Protein AF-A0A0D1YVB2-F1 (afdb_monomer_lite)

pLDDT: mean 86.14, std 13.11, range [39.59, 96.88]

InterPro domains:
  IPR012420 Cbp4 [PF07960] (12-105)
  IPR012420 Cbp4 [PTHR28202] (9-99)

Secondary structure (DSSP, 8-state):
--------------SPPTTHHHHTS-HHHHHHHHHTHHHHHHHHHHHHHHHHHHTTSSS-HHHHHHHHHHHHHHHHHHHHHHHHHHHHHHHHHHHHHHHHHHHHHHHHHHH-

Foldseek 3Di:
DDPDDDDPPPPPPPDDDPCPVLVPDDPVVNVVCVVCVVVVVVVVVVVVVVQVVLVVDPDDSVVSVVVVVVVVVVVVVVVVVVVVVVVVVVVVVVVVVVVVVVVVVVVVVVVD

Sequence (112 aa):
MTLMYLTHLAAYSVTPAEGEVFKKFNPELQARNLALKDERMKNYEAFLQELKELSKSDKNMWVAQAEKQKKMKEQLLENEAQEKALQLKMREEMKAEARGMRDQIRAEARGA

Structure (mmCIF, N/CA/C/O backbone):
data_AF-A0A0D1YVB2-F1
#
_entry.id   AF-A0A0D1YVB2-F1
#
loop_
_atom_site.group_PDB
_atom_site.id
_atom_site.type_symbol
_atom_site.label_atom_id
_atom_site.label_alt_id
_atom_site.label_comp_id
_atom_site.label_asym_id
_atom_site.label_entity_id
_atom_site.label_seq_id
_atom_site.pdbx_PDB_ins_code
_atom_site.Cartn_x
_atom_site.Cartn_y
_atom_site.Cartn_z
_atom_site.occupancy
_atom_site.B_iso_or_equiv
_atom_site.auth_seq_id
_atom_site.auth_comp_id
_atom_site.auth_asym_id
_atom_site.auth_atom_id
_atom_site.pdbx_PDB_model_num
ATOM 1 N N . MET A 1 1 ? 33.580 9.287 -60.977 1.00 39.59 1 MET A N 1
ATOM 2 C CA . MET A 1 1 ? 32.731 10.251 -60.245 1.00 39.59 1 MET A CA 1
ATOM 3 C C . MET A 1 1 ? 32.169 9.522 -59.038 1.00 39.59 1 MET A C 1
ATOM 5 O O . MET A 1 1 ? 31.436 8.558 -59.205 1.00 39.59 1 MET A O 1
ATOM 9 N N . THR A 1 2 ? 32.679 9.862 -57.860 1.00 46.00 2 THR A N 1
ATOM 10 C CA . THR A 1 2 ? 32.662 9.054 -56.634 1.00 46.00 2 THR A CA 1
ATOM 11 C C . THR A 1 2 ? 31.334 9.215 -55.895 1.00 46.00 2 THR A C 1
ATOM 13 O O . THR A 1 2 ? 31.089 10.259 -55.305 1.00 46.00 2 THR A O 1
ATOM 16 N N . LEU A 1 3 ? 30.482 8.191 -55.920 1.00 52.19 3 LEU A N 1
ATOM 17 C CA . LEU A 1 3 ? 29.310 8.087 -55.045 1.00 52.19 3 LEU A CA 1
ATOM 18 C C . LEU A 1 3 ? 29.445 6.819 -54.195 1.00 52.19 3 LEU A C 1
ATOM 20 O O . LEU A 1 3 ? 28.798 5.806 -54.423 1.00 52.19 3 LEU A O 1
ATOM 24 N N . 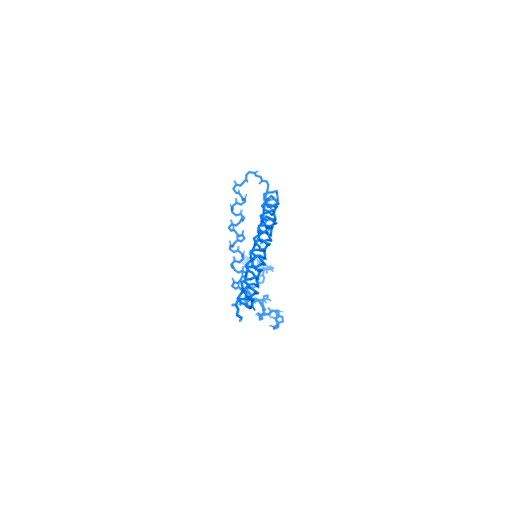MET A 1 4 ? 30.339 6.879 -53.217 1.00 58.00 4 MET A N 1
ATOM 25 C CA . MET A 1 4 ? 30.289 6.059 -52.007 1.00 58.00 4 MET A CA 1
ATOM 26 C C . MET A 1 4 ? 30.387 7.038 -50.841 1.00 58.00 4 MET A C 1
ATOM 28 O O . MET A 1 4 ? 30.957 8.108 -51.012 1.00 58.00 4 MET A O 1
ATOM 32 N N . TYR A 1 5 ? 29.864 6.661 -49.678 1.00 55.81 5 TYR A N 1
ATOM 33 C CA . TYR A 1 5 ? 29.858 7.423 -48.418 1.00 55.81 5 TYR A CA 1
ATOM 34 C C . TYR A 1 5 ? 28.634 8.300 -48.155 1.00 55.81 5 TYR A C 1
ATOM 36 O O . TYR A 1 5 ? 28.763 9.492 -47.902 1.00 55.81 5 TYR A O 1
ATOM 44 N N . LEU A 1 6 ? 27.448 7.688 -48.069 1.00 55.00 6 LEU A N 1
ATOM 45 C CA . LEU A 1 6 ? 26.384 8.278 -47.251 1.00 55.00 6 LEU A CA 1
ATOM 46 C C . LEU A 1 6 ? 25.430 7.237 -46.642 1.00 55.00 6 LEU A C 1
ATOM 48 O O . LEU A 1 6 ? 24.251 7.232 -46.958 1.00 55.00 6 LEU A O 1
ATOM 52 N N . THR A 1 7 ? 25.911 6.352 -45.759 1.00 59.16 7 THR A N 1
ATOM 53 C CA . THR A 1 7 ? 25.015 5.448 -44.992 1.00 59.16 7 THR A CA 1
ATOM 54 C C . THR A 1 7 ? 25.548 5.016 -43.618 1.00 59.16 7 THR A C 1
ATOM 56 O O . THR A 1 7 ? 25.369 3.869 -43.246 1.00 59.16 7 THR A O 1
ATOM 59 N N . HIS A 1 8 ? 26.195 5.872 -42.819 1.00 54.78 8 HIS A N 1
ATOM 60 C CA . HIS A 1 8 ? 26.569 5.472 -41.442 1.00 54.78 8 HIS A CA 1
ATOM 61 C C . HIS A 1 8 ? 26.438 6.603 -40.410 1.00 54.78 8 HIS A C 1
ATOM 63 O O . HIS A 1 8 ? 27.283 6.756 -39.535 1.00 54.78 8 HIS A O 1
ATOM 69 N N . LEU A 1 9 ? 25.348 7.375 -40.452 1.00 58.78 9 LEU A N 1
ATOM 70 C CA . LEU A 1 9 ? 24.867 8.049 -39.239 1.00 58.78 9 LEU A CA 1
ATOM 71 C C . LEU A 1 9 ? 24.003 7.054 -38.461 1.00 58.78 9 LEU A C 1
ATOM 73 O O . LEU A 1 9 ? 22.782 7.169 -38.400 1.00 58.78 9 LEU A O 1
ATOM 77 N N . ALA A 1 10 ? 24.650 6.027 -37.907 1.00 54.12 10 ALA A N 1
ATOM 78 C CA . ALA A 1 10 ? 24.040 5.229 -36.860 1.00 54.12 10 ALA A CA 1
ATOM 79 C C . ALA A 1 10 ? 23.882 6.156 -35.651 1.00 54.12 10 ALA A C 1
ATOM 81 O O . ALA A 1 10 ? 24.869 6.533 -35.019 1.00 54.12 10 ALA A O 1
ATOM 82 N N . ALA A 1 11 ? 22.651 6.577 -35.364 1.00 59.97 11 ALA A N 1
ATOM 83 C CA . ALA A 1 11 ? 22.329 7.195 -34.090 1.00 59.97 11 ALA A CA 1
ATOM 84 C C . ALA A 1 11 ? 22.794 6.232 -32.988 1.00 59.97 11 ALA A C 1
ATOM 86 O O . ALA A 1 11 ? 22.252 5.137 -32.857 1.00 59.97 11 ALA A O 1
ATOM 87 N N . TYR A 1 12 ? 23.842 6.604 -32.251 1.00 62.69 12 TYR A N 1
ATOM 88 C CA . TYR A 1 12 ? 24.328 5.843 -31.106 1.00 62.69 12 TYR A CA 1
ATOM 89 C C . TYR A 1 12 ? 23.188 5.793 -30.084 1.00 62.69 12 TYR A C 1
ATOM 91 O O . TYR A 1 12 ? 22.893 6.786 -29.419 1.00 62.69 12 TYR A O 1
ATOM 99 N N . SER A 1 13 ? 22.459 4.678 -30.042 1.00 63.78 13 SER A N 1
ATOM 100 C CA . SER A 1 13 ? 21.306 4.517 -29.167 1.00 63.78 13 SER A CA 1
ATOM 101 C C . SER A 1 13 ? 21.797 4.540 -27.723 1.00 63.78 13 SER A C 1
ATOM 103 O O . SER A 1 13 ? 22.461 3.613 -27.271 1.00 63.78 13 SER A O 1
ATOM 105 N N . VAL A 1 14 ? 21.468 5.608 -26.994 1.00 73.88 14 VAL A N 1
ATOM 106 C CA . VAL A 1 14 ? 21.781 5.759 -25.559 1.00 73.88 14 VAL A CA 1
ATOM 107 C C . VAL A 1 14 ? 21.011 4.732 -24.713 1.00 73.88 14 VAL A C 1
ATOM 109 O O . VAL A 1 14 ? 21.308 4.519 -23.539 1.00 73.88 14 VAL A O 1
ATOM 112 N N . THR A 1 15 ? 20.023 4.064 -25.310 1.00 78.19 15 THR A N 1
ATOM 113 C CA . THR A 1 15 ? 19.265 2.992 -24.679 1.00 78.19 15 THR A CA 1
ATOM 114 C C . THR A 1 15 ? 20.081 1.693 -24.698 1.00 78.19 15 THR A C 1
ATOM 116 O O . THR A 1 15 ? 20.397 1.200 -25.781 1.00 78.19 15 THR A O 1
ATOM 119 N N . PRO A 1 16 ? 20.421 1.126 -23.527 1.00 79.69 16 PRO A N 1
ATOM 120 C CA . PRO A 1 16 ? 21.124 -0.150 -23.446 1.00 79.69 16 PRO A CA 1
ATOM 121 C C . PRO A 1 16 ? 20.285 -1.286 -24.044 1.00 79.69 16 PRO A C 1
ATOM 123 O O . PRO A 1 16 ? 19.053 -1.226 -24.041 1.00 79.69 16 PRO A O 1
ATOM 126 N N . ALA A 1 17 ? 20.952 -2.341 -24.516 1.00 82.69 17 ALA A N 1
ATOM 127 C CA . ALA A 1 17 ? 20.268 -3.519 -25.049 1.00 82.69 17 ALA A CA 1
ATOM 128 C C . ALA A 1 17 ? 19.478 -4.260 -23.952 1.00 82.69 17 ALA A C 1
ATOM 130 O O . ALA A 1 17 ? 19.778 -4.143 -22.756 1.00 82.69 17 ALA A O 1
ATOM 131 N N . GLU A 1 18 ? 18.477 -5.059 -24.344 1.00 80.25 18 GLU A N 1
ATOM 132 C CA . GLU A 1 18 ? 17.665 -5.826 -23.393 1.00 80.25 18 GLU A CA 1
ATOM 133 C C . GLU A 1 18 ? 18.543 -6.675 -22.457 1.00 80.25 18 GLU A C 1
ATOM 135 O O . GLU A 1 18 ? 19.412 -7.441 -22.878 1.00 80.25 18 GLU A O 1
ATOM 140 N N . GLY A 1 19 ? 18.344 -6.504 -21.148 1.00 81.81 19 GLY A N 1
ATOM 141 C CA . GLY A 1 19 ? 19.095 -7.218 -20.114 1.00 81.81 19 GLY A CA 1
ATOM 142 C C . GLY A 1 19 ? 20.534 -6.738 -19.878 1.00 81.81 19 GLY A C 1
ATOM 143 O O . GLY A 1 19 ? 21.168 -7.211 -18.936 1.00 81.81 19 GLY A O 1
ATOM 144 N N . GLU A 1 20 ? 21.063 -5.783 -20.648 1.00 88.44 20 GLU A N 1
ATOM 145 C CA . GLU A 1 20 ? 22.428 -5.271 -20.455 1.00 88.44 20 GLU A CA 1
ATOM 146 C C . GLU A 1 20 ? 22.591 -4.575 -19.092 1.00 88.44 20 GLU A C 1
ATOM 148 O O . GLU A 1 20 ? 23.587 -4.774 -18.400 1.00 88.44 20 GLU A O 1
ATOM 153 N N . VAL A 1 21 ? 21.577 -3.820 -18.659 1.00 88.06 21 VAL A N 1
ATOM 154 C CA . VAL A 1 21 ? 21.556 -3.171 -17.336 1.00 88.06 21 VAL A CA 1
ATOM 155 C C . VAL A 1 21 ? 21.534 -4.208 -16.213 1.00 88.06 21 VAL A C 1
ATOM 157 O O . VAL A 1 21 ? 22.257 -4.069 -15.230 1.00 88.06 21 VAL A O 1
ATOM 160 N N . PHE A 1 22 ? 20.759 -5.282 -16.378 1.00 90.56 22 PHE A N 1
ATOM 161 C CA . PHE A 1 22 ? 20.642 -6.340 -15.374 1.00 90.56 22 PHE A CA 1
ATOM 162 C C . PHE A 1 22 ? 21.978 -7.057 -15.140 1.00 90.56 22 PHE A C 1
ATOM 164 O O . PHE A 1 22 ? 22.338 -7.325 -13.996 1.00 90.56 22 PHE A O 1
ATOM 171 N N . LYS A 1 23 ? 22.759 -7.286 -16.205 1.00 90.75 23 LYS A N 1
ATOM 172 C CA . LYS A 1 23 ? 24.102 -7.890 -16.121 1.00 90.75 23 LYS A CA 1
ATOM 173 C C . LYS A 1 23 ? 25.098 -7.046 -15.318 1.00 90.75 23 LYS A C 1
ATOM 175 O O . LYS A 1 23 ? 26.056 -7.597 -14.788 1.00 90.75 23 LYS A O 1
ATOM 180 N N . LYS A 1 24 ? 24.883 -5.729 -15.228 1.00 92.69 24 LYS A N 1
ATOM 181 C CA . LYS A 1 24 ? 25.743 -4.799 -14.474 1.00 92.69 24 LYS A CA 1
ATOM 182 C C . LYS A 1 24 ? 25.411 -4.759 -12.976 1.00 92.69 24 LYS A C 1
ATOM 184 O O . LYS A 1 24 ? 26.174 -4.178 -12.209 1.00 92.69 24 LYS A O 1
ATOM 189 N N . PHE A 1 25 ? 24.296 -5.349 -12.540 1.00 93.38 25 PHE A N 1
ATOM 190 C CA . PHE A 1 25 ? 23.929 -5.409 -11.122 1.00 93.38 25 PHE A CA 1
ATOM 191 C C . PHE A 1 25 ? 24.788 -6.419 -10.354 1.00 93.38 25 PHE A C 1
ATOM 193 O O . PHE A 1 25 ? 25.217 -7.427 -10.913 1.00 93.38 25 PHE A O 1
ATOM 200 N N . ASN A 1 26 ?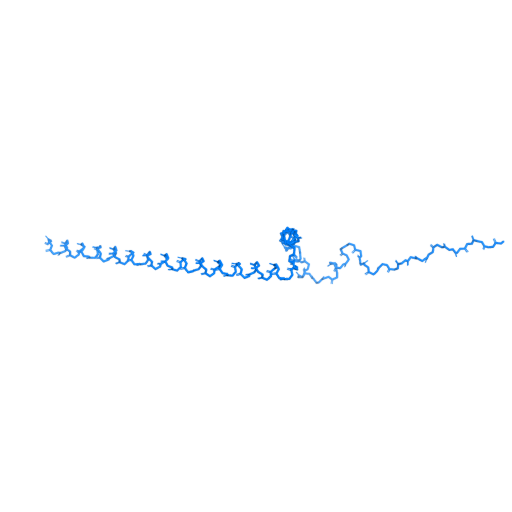 25.003 -6.178 -9.057 1.00 95.56 26 ASN A N 1
ATOM 201 C CA . ASN A 1 26 ? 25.646 -7.159 -8.180 1.00 95.56 26 ASN A CA 1
ATOM 202 C C . ASN A 1 26 ? 24.738 -8.404 -7.983 1.00 95.56 26 ASN A C 1
ATOM 204 O O . ASN A 1 26 ? 23.527 -8.326 -8.222 1.00 95.56 26 ASN A O 1
ATOM 208 N N . PRO A 1 27 ? 25.281 -9.556 -7.542 1.00 95.81 27 PRO A N 1
ATOM 209 C CA . PRO A 1 27 ? 24.510 -10.801 -7.436 1.00 95.81 27 PRO A CA 1
ATOM 210 C C . PRO A 1 27 ? 23.272 -10.701 -6.532 1.00 95.81 27 PRO A C 1
ATOM 212 O O . PRO A 1 27 ? 22.222 -11.257 -6.850 1.00 95.81 27 PRO A O 1
ATOM 215 N N . GLU A 1 28 ? 23.368 -9.950 -5.434 1.00 96.44 28 GLU A N 1
ATOM 216 C CA . GLU A 1 28 ? 22.253 -9.727 -4.508 1.00 96.44 28 GLU A CA 1
ATOM 217 C C . GLU A 1 28 ? 21.087 -8.997 -5.191 1.00 96.44 28 GLU A C 1
ATOM 219 O O . GLU A 1 28 ? 19.938 -9.443 -5.136 1.00 96.44 28 GLU A O 1
ATOM 224 N N . LEU A 1 29 ? 21.372 -7.895 -5.892 1.00 95.06 29 LEU A N 1
ATOM 225 C CA . LEU A 1 29 ? 20.356 -7.144 -6.618 1.00 95.06 29 LEU A CA 1
ATOM 226 C C . LEU A 1 29 ? 19.783 -7.958 -7.771 1.00 95.06 29 LEU A C 1
ATOM 228 O O . LEU A 1 29 ? 18.588 -7.839 -8.031 1.00 95.06 29 LEU A O 1
ATOM 232 N N . GLN A 1 30 ? 20.581 -8.786 -8.447 1.00 94.88 30 GLN A N 1
ATOM 233 C CA . GLN A 1 30 ? 20.065 -9.692 -9.474 1.00 94.88 30 GLN A CA 1
ATOM 234 C C . GLN A 1 30 ? 19.035 -10.660 -8.878 1.00 94.88 30 GLN A C 1
ATOM 236 O O . GLN A 1 30 ? 17.909 -10.726 -9.374 1.00 94.88 30 GLN A O 1
ATOM 241 N N . ALA A 1 31 ? 19.375 -11.332 -7.774 1.00 95.69 31 ALA A N 1
ATOM 242 C CA . ALA A 1 31 ? 18.477 -12.258 -7.085 1.00 95.69 31 ALA A CA 1
ATOM 243 C C . ALA A 1 31 ? 17.189 -11.566 -6.613 1.00 95.69 31 ALA A C 1
ATOM 245 O O . ALA A 1 31 ? 16.086 -12.038 -6.889 1.00 95.69 31 ALA A O 1
ATOM 246 N N . ARG A 1 32 ? 17.309 -10.394 -5.981 1.00 95.00 32 ARG A N 1
ATOM 247 C CA . ARG A 1 32 ? 16.155 -9.603 -5.535 1.00 95.00 32 ARG A CA 1
ATOM 248 C C . ARG A 1 32 ? 15.283 -9.135 -6.703 1.00 95.00 32 ARG A C 1
ATOM 250 O O . ARG A 1 32 ? 14.060 -9.167 -6.607 1.00 95.00 32 ARG A O 1
ATOM 257 N N . ASN A 1 33 ? 15.880 -8.704 -7.814 1.00 92.81 33 ASN A N 1
ATOM 258 C CA . ASN A 1 33 ? 15.130 -8.287 -9.000 1.00 92.81 33 ASN A CA 1
ATOM 259 C C . ASN A 1 33 ? 14.326 -9.446 -9.603 1.00 92.81 33 ASN A C 1
ATOM 261 O O . ASN A 1 33 ? 13.206 -9.218 -10.061 1.00 92.81 33 ASN A O 1
ATOM 265 N N . LEU A 1 34 ? 14.890 -10.656 -9.608 1.00 94.31 34 LEU A N 1
ATOM 266 C CA . LEU A 1 34 ? 14.202 -11.858 -10.076 1.00 94.31 34 LEU A CA 1
ATOM 267 C C . LEU A 1 34 ? 13.061 -12.243 -9.131 1.00 94.31 34 LEU A C 1
ATOM 269 O O . LEU A 1 34 ? 11.946 -12.449 -9.599 1.00 94.31 34 LEU A O 1
ATOM 273 N N . ALA A 1 35 ? 13.307 -12.248 -7.818 1.00 96.00 35 ALA A N 1
ATOM 274 C CA . ALA A 1 35 ? 12.294 -12.566 -6.812 1.00 96.00 35 ALA A CA 1
ATOM 275 C C . ALA A 1 35 ? 11.093 -11.604 -6.857 1.00 96.00 35 ALA A C 1
ATOM 277 O O . ALA A 1 35 ? 9.947 -12.030 -6.773 1.00 96.00 35 ALA A O 1
ATOM 278 N N . LEU A 1 36 ? 11.347 -10.306 -7.048 1.00 95.88 36 LEU A N 1
ATOM 279 C CA . LEU A 1 36 ? 10.308 -9.272 -7.094 1.00 95.88 36 LEU A CA 1
ATOM 280 C C . LEU A 1 36 ? 9.739 -9.040 -8.500 1.00 95.88 36 LEU A C 1
ATOM 282 O O . LEU A 1 36 ? 8.988 -8.087 -8.706 1.00 95.88 36 LEU A O 1
ATOM 286 N N . LYS A 1 37 ? 10.130 -9.828 -9.509 1.00 93.38 37 LYS A N 1
ATOM 287 C CA . LYS A 1 37 ? 9.704 -9.596 -10.897 1.00 93.38 37 LYS A CA 1
ATOM 288 C C . LYS A 1 37 ? 8.183 -9.664 -11.026 1.00 93.38 37 LYS A C 1
ATOM 290 O O . LYS A 1 37 ? 7.582 -8.714 -11.519 1.00 93.38 37 LYS A O 1
ATOM 295 N N . ASP A 1 38 ? 7.578 -10.743 -10.543 1.00 94.88 38 ASP A N 1
ATOM 296 C CA . ASP A 1 38 ? 6.137 -10.974 -10.682 1.00 94.88 38 ASP A CA 1
ATOM 297 C C . ASP A 1 38 ? 5.322 -9.961 -9.877 1.00 94.88 38 ASP A C 1
ATOM 299 O O . ASP A 1 38 ? 4.312 -9.447 -10.355 1.00 94.88 38 ASP A O 1
ATOM 303 N N . GLU A 1 39 ? 5.787 -9.619 -8.675 1.00 95.75 39 GLU A N 1
ATOM 304 C CA . GLU A 1 39 ? 5.174 -8.575 -7.856 1.00 95.75 39 GLU A CA 1
ATOM 305 C C . GLU A 1 39 ? 5.227 -7.214 -8.563 1.00 95.75 39 GLU A C 1
ATOM 307 O O . GLU A 1 39 ? 4.214 -6.526 -8.657 1.00 95.75 39 GLU A O 1
ATOM 312 N N . ARG A 1 40 ? 6.379 -6.840 -9.138 1.00 94.19 40 ARG A N 1
ATOM 313 C CA . ARG A 1 40 ? 6.506 -5.589 -9.897 1.00 94.19 40 ARG A CA 1
ATOM 314 C C . ARG A 1 40 ? 5.589 -5.549 -11.109 1.00 94.19 40 ARG A C 1
ATOM 316 O O . ARG A 1 40 ? 5.010 -4.498 -11.361 1.00 94.19 40 ARG A O 1
ATOM 323 N N . MET A 1 41 ? 5.436 -6.660 -11.830 1.00 94.38 41 MET A N 1
ATOM 324 C CA . MET A 1 41 ? 4.510 -6.728 -12.964 1.00 94.38 41 MET A CA 1
ATOM 325 C C . MET A 1 41 ? 3.063 -6.515 -12.511 1.00 94.38 41 MET A C 1
ATOM 327 O O . MET A 1 41 ? 2.371 -5.673 -13.076 1.00 94.38 41 MET A O 1
ATOM 331 N N . LYS A 1 42 ? 2.636 -7.186 -11.435 1.00 95.88 42 LYS A N 1
ATOM 332 C CA . LYS A 1 42 ? 1.294 -7.002 -10.858 1.00 95.88 42 LYS A CA 1
ATOM 333 C C . LYS A 1 42 ? 1.063 -5.568 -10.381 1.00 95.88 42 LYS A C 1
ATOM 335 O O . LYS A 1 42 ? 0.040 -4.969 -10.699 1.00 95.88 42 LYS A O 1
ATOM 340 N N . ASN A 1 43 ? 2.027 -4.998 -9.659 1.00 94.31 43 ASN A N 1
ATOM 341 C CA . ASN A 1 43 ? 1.949 -3.623 -9.166 1.00 94.31 43 ASN A CA 1
ATOM 342 C C . ASN A 1 43 ? 1.891 -2.620 -10.325 1.00 94.31 43 ASN A C 1
ATOM 344 O O . ASN A 1 43 ? 1.155 -1.639 -10.257 1.00 94.31 43 ASN A O 1
ATOM 348 N N . TYR A 1 44 ? 2.630 -2.878 -11.406 1.00 95.25 44 TYR A N 1
ATOM 349 C CA . TYR A 1 44 ? 2.600 -2.053 -12.608 1.00 95.25 44 TYR A CA 1
ATOM 350 C C . TYR A 1 44 ? 1.241 -2.114 -13.318 1.00 95.25 44 TYR A C 1
ATOM 352 O O . TYR A 1 44 ? 0.690 -1.076 -13.678 1.00 95.25 44 TYR A O 1
ATOM 360 N N . GLU A 1 45 ? 0.662 -3.304 -13.473 1.00 96.88 45 GLU A N 1
ATOM 361 C CA . GLU A 1 45 ? -0.677 -3.468 -14.049 1.00 96.88 45 GLU A CA 1
ATOM 362 C C . GLU A 1 45 ? -1.751 -2.770 -13.207 1.00 96.88 45 GLU A C 1
ATOM 364 O O . GLU A 1 45 ? -2.573 -2.031 -13.754 1.00 96.88 45 GLU A O 1
ATOM 369 N N . ALA A 1 46 ? -1.713 -2.944 -11.883 1.00 94.69 46 ALA A N 1
ATOM 370 C CA . ALA A 1 46 ? -2.622 -2.273 -10.958 1.00 94.69 46 ALA A CA 1
ATOM 371 C C . ALA A 1 46 ? -2.490 -0.744 -11.047 1.00 94.69 46 ALA A C 1
ATOM 373 O O . ALA A 1 46 ? -3.493 -0.031 -11.115 1.00 94.69 46 ALA A O 1
ATOM 374 N N . PHE A 1 47 ? -1.258 -0.238 -11.128 1.00 92.31 47 PHE A N 1
ATOM 375 C CA . PHE A 1 47 ? -0.992 1.184 -11.315 1.00 92.31 47 PHE A CA 1
ATOM 376 C C . PHE A 1 47 ? -1.566 1.710 -12.636 1.00 92.31 47 PHE A C 1
ATOM 378 O O . PHE A 1 47 ? -2.219 2.751 -12.652 1.00 92.31 47 PHE A O 1
ATOM 385 N N . LEU A 1 48 ? -1.395 0.987 -13.748 1.00 94.00 48 LEU A N 1
ATOM 386 C CA . LEU A 1 48 ? -1.991 1.380 -15.028 1.00 94.00 48 LEU A CA 1
ATOM 387 C C . LEU A 1 48 ? -3.522 1.385 -14.981 1.00 94.00 48 LEU A C 1
ATOM 389 O O . LEU A 1 48 ? -4.146 2.250 -15.595 1.00 94.00 48 LEU A O 1
ATOM 393 N N . GLN A 1 49 ? -4.138 0.434 -14.279 1.00 94.25 49 GLN A N 1
ATOM 394 C CA . GLN A 1 49 ? -5.588 0.418 -14.079 1.00 94.25 49 GLN A CA 1
ATOM 395 C C . GLN A 1 49 ? -6.051 1.638 -13.275 1.00 94.25 49 GLN A C 1
ATOM 397 O O . GLN A 1 49 ? -7.005 2.303 -13.674 1.00 94.25 49 GLN A O 1
ATOM 402 N N . GLU A 1 50 ? -5.348 1.978 -12.193 1.00 89.94 50 GLU A N 1
ATOM 403 C CA . GLU A 1 50 ? -5.631 3.169 -11.393 1.00 89.94 50 GLU A CA 1
ATOM 404 C C . GLU A 1 50 ? -5.473 4.457 -12.207 1.00 89.94 50 GLU A C 1
ATOM 406 O O . GLU A 1 50 ? -6.365 5.303 -12.183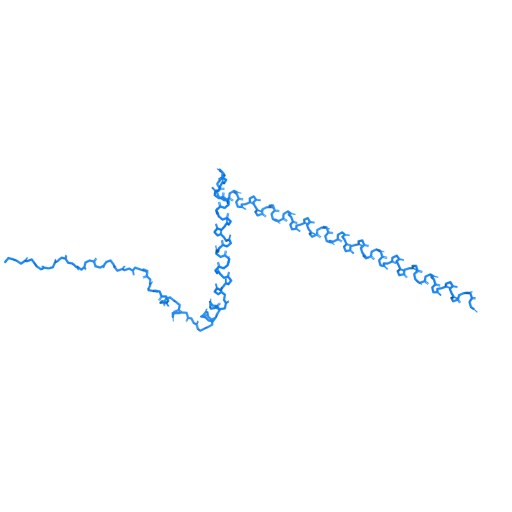 1.00 89.94 50 GLU A O 1
ATOM 411 N N . LEU A 1 51 ? -4.388 4.593 -12.973 1.00 88.75 51 LEU A N 1
ATOM 412 C CA . LEU A 1 51 ? -4.176 5.751 -13.841 1.00 88.75 51 LEU A CA 1
ATOM 413 C C . LEU A 1 51 ? -5.303 5.908 -14.864 1.00 88.75 51 LEU A C 1
ATOM 415 O O . LEU A 1 51 ? -5.792 7.018 -15.053 1.00 88.75 51 LEU A O 1
ATOM 419 N N . LYS A 1 52 ? -5.731 4.809 -15.498 1.00 90.75 52 LYS A N 1
ATOM 420 C CA . LYS A 1 52 ? -6.851 4.810 -16.454 1.00 90.75 52 LYS A CA 1
ATOM 421 C C . LYS A 1 52 ? -8.162 5.239 -15.807 1.00 90.75 52 LYS A C 1
ATOM 423 O O . LYS A 1 52 ? -8.993 5.855 -16.466 1.00 90.75 52 LYS A O 1
ATOM 428 N N . GLU A 1 53 ? -8.375 4.881 -14.547 1.00 89.06 53 GLU A N 1
ATOM 429 C CA . GLU A 1 53 ? -9.567 5.292 -13.814 1.00 89.06 53 GLU A CA 1
ATOM 430 C C . GLU A 1 53 ? -9.518 6.783 -13.475 1.00 89.06 53 GLU A C 1
ATOM 432 O O . GLU A 1 53 ? -10.470 7.513 -13.738 1.00 89.06 53 GLU A O 1
ATOM 437 N N . LEU A 1 54 ? -8.381 7.262 -12.970 1.00 86.38 54 LEU A N 1
ATOM 438 C CA . LEU A 1 54 ? -8.194 8.670 -12.620 1.00 86.38 54 LEU A CA 1
ATOM 439 C C . LEU A 1 54 ? -8.235 9.584 -13.845 1.00 86.38 54 LEU A C 1
ATOM 441 O O . LEU A 1 54 ? -8.759 10.691 -13.749 1.00 86.38 54 LEU A O 1
ATOM 445 N N . SER A 1 55 ? -7.757 9.115 -15.001 1.00 87.12 55 SER A N 1
ATOM 446 C CA . SER A 1 55 ? -7.786 9.882 -16.249 1.00 87.12 55 SER A CA 1
ATOM 447 C C . SER A 1 55 ? -9.192 10.115 -16.804 1.00 87.12 55 SER A C 1
ATOM 449 O O . SER A 1 55 ? -9.348 10.931 -17.703 1.00 87.12 55 SER A O 1
ATOM 451 N N . LYS A 1 56 ? -10.216 9.400 -16.313 1.00 88.06 56 LYS A N 1
ATOM 452 C CA . LYS A 1 56 ? -11.621 9.653 -16.688 1.00 88.06 56 LYS A CA 1
ATOM 453 C C . LYS A 1 56 ? -12.199 10.887 -15.995 1.00 88.06 56 LYS A C 1
ATOM 455 O O . LYS A 1 56 ? -13.282 11.330 -16.354 1.00 88.06 56 LYS A O 1
ATOM 460 N N . SER A 1 57 ? -11.519 11.393 -14.970 1.00 84.94 57 SER A N 1
ATOM 461 C CA . SER A 1 57 ? -11.926 12.589 -14.247 1.00 84.94 57 SER A CA 1
ATOM 462 C C . SER A 1 57 ? -11.495 13.836 -15.009 1.00 84.94 57 SER A C 1
ATOM 464 O O . SER A 1 57 ? -10.347 13.936 -15.432 1.00 84.94 57 SER A O 1
ATOM 466 N N . ASP A 1 58 ? -12.374 14.834 -15.081 1.00 86.25 58 ASP A N 1
ATOM 467 C CA . ASP A 1 58 ? -12.029 16.172 -15.586 1.00 86.25 58 ASP A CA 1
ATOM 468 C C . ASP A 1 58 ? -11.076 16.933 -14.645 1.00 86.25 58 ASP A C 1
ATOM 470 O O . ASP A 1 58 ? -10.576 18.014 -14.961 1.00 86.25 58 ASP A O 1
ATOM 474 N N . LYS A 1 59 ? -10.822 16.388 -13.449 1.00 86.50 59 LYS A N 1
ATOM 475 C CA . LYS A 1 59 ? -9.864 16.948 -12.497 1.00 86.50 59 LYS A CA 1
ATOM 476 C C . LYS A 1 59 ? -8.439 16.644 -12.939 1.00 86.50 59 LYS A C 1
ATOM 478 O O . LYS A 1 59 ? -8.148 15.605 -13.524 1.00 86.50 59 LYS A O 1
ATOM 483 N N . ASN A 1 60 ? -7.509 17.514 -12.550 1.00 89.25 60 ASN A N 1
ATOM 484 C CA . ASN A 1 60 ? -6.099 17.198 -12.726 1.00 89.25 60 ASN A CA 1
ATOM 485 C C . ASN A 1 60 ? -5.731 15.908 -11.950 1.00 89.25 60 ASN A C 1
ATOM 487 O O . ASN A 1 60 ? -6.265 15.623 -10.873 1.00 89.25 60 ASN A O 1
ATOM 491 N N . MET A 1 61 ? -4.801 15.134 -12.514 1.00 83.44 61 MET A N 1
ATOM 492 C CA . MET A 1 61 ? -4.388 13.826 -11.985 1.00 83.44 61 MET A CA 1
ATOM 493 C C . MET A 1 61 ? -3.918 13.896 -10.525 1.00 83.44 61 MET A C 1
ATOM 495 O O . MET A 1 61 ? -4.216 13.010 -9.729 1.00 83.44 61 MET A O 1
ATOM 499 N N . TRP A 1 62 ? -3.212 14.967 -10.157 1.00 87.88 62 TRP A N 1
ATOM 500 C CA . TRP A 1 62 ? -2.662 15.155 -8.813 1.00 87.88 62 TRP A CA 1
ATOM 501 C C . TRP A 1 62 ? -3.750 15.337 -7.752 1.00 87.88 62 TRP A C 1
ATOM 503 O O . TRP A 1 62 ? -3.670 14.744 -6.678 1.00 87.88 62 TRP A O 1
ATOM 513 N N . VAL A 1 63 ? -4.788 16.113 -8.061 1.00 90.19 63 VAL A N 1
ATOM 514 C CA . VAL A 1 63 ? -5.946 16.338 -7.189 1.00 90.19 63 VAL A CA 1
ATOM 515 C C . VAL A 1 63 ? -6.772 15.064 -7.088 1.00 90.19 63 VAL A C 1
ATOM 517 O O . VAL A 1 63 ? -7.118 14.661 -5.980 1.00 90.19 63 VAL A O 1
ATOM 520 N N . ALA A 1 64 ? -7.033 14.389 -8.211 1.00 88.38 64 ALA A N 1
ATOM 521 C CA . ALA A 1 64 ? -7.771 13.129 -8.209 1.00 88.38 64 ALA A CA 1
ATOM 522 C C . ALA A 1 64 ? -7.062 12.054 -7.359 1.00 88.38 64 ALA A C 1
ATOM 524 O O . ALA A 1 64 ? -7.703 11.376 -6.553 1.00 88.38 64 ALA A O 1
ATOM 525 N N . GLN A 1 65 ? -5.730 11.957 -7.462 1.00 87.94 65 GLN A N 1
ATOM 526 C CA . GLN A 1 65 ? -4.938 11.039 -6.643 1.00 87.94 65 GLN A CA 1
ATOM 527 C C . GLN A 1 65 ? -4.948 11.433 -5.161 1.00 87.94 65 GLN A C 1
ATOM 529 O O . GLN A 1 65 ? -5.149 10.575 -4.303 1.00 87.94 65 GLN A O 1
ATOM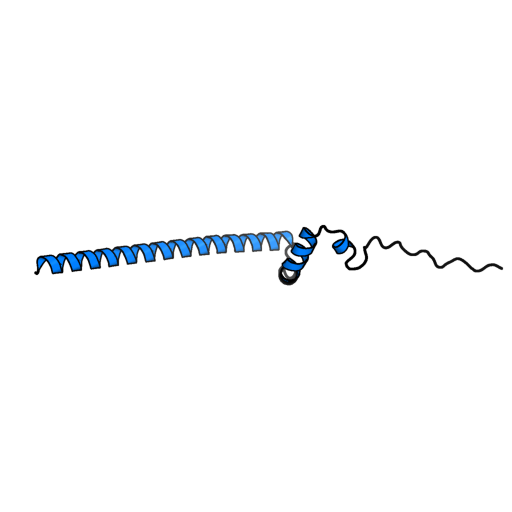 534 N N . ALA A 1 66 ? -4.782 12.719 -4.837 1.00 90.44 66 ALA A N 1
ATOM 535 C CA . ALA A 1 66 ? -4.820 13.199 -3.455 1.00 90.44 66 ALA A CA 1
ATOM 536 C C . ALA A 1 66 ? -6.179 12.933 -2.782 1.00 90.44 66 ALA A C 1
ATOM 538 O O . ALA A 1 66 ? -6.229 12.482 -1.637 1.00 90.44 66 ALA A O 1
ATOM 539 N N . GLU A 1 67 ? -7.286 13.148 -3.498 1.00 91.00 67 GLU A N 1
ATOM 540 C CA . GLU A 1 67 ? -8.635 12.833 -3.017 1.00 91.00 67 GLU A CA 1
ATOM 541 C C . GLU A 1 67 ? -8.820 11.332 -2.773 1.00 91.00 67 GLU A C 1
ATOM 543 O O . GLU A 1 67 ? -9.377 10.939 -1.746 1.00 91.00 67 GLU A O 1
ATOM 548 N N . LYS A 1 68 ? -8.329 10.482 -3.683 1.00 89.06 68 LYS A N 1
ATOM 549 C CA . LYS A 1 68 ? -8.390 9.026 -3.515 1.00 89.06 68 LYS A CA 1
ATOM 550 C C . LYS A 1 68 ? -7.586 8.567 -2.296 1.00 89.06 68 LYS A C 1
ATOM 552 O O . LYS A 1 68 ? -8.102 7.803 -1.486 1.00 89.06 68 LYS A O 1
ATOM 557 N N . GLN A 1 69 ? -6.367 9.077 -2.119 1.00 90.69 69 GLN A N 1
ATOM 558 C CA . GLN A 1 69 ? -5.529 8.776 -0.952 1.00 90.69 69 GLN A CA 1
ATOM 559 C C . GLN A 1 69 ? -6.186 9.232 0.357 1.00 90.69 69 GLN A C 1
ATOM 561 O O . GLN A 1 69 ? -6.162 8.506 1.351 1.00 90.69 69 GLN A O 1
ATOM 566 N N . LYS A 1 70 ? -6.834 10.404 0.353 1.00 94.44 70 LYS A N 1
ATOM 567 C CA . LYS A 1 70 ? -7.594 10.897 1.505 1.00 94.44 70 LYS A CA 1
ATOM 568 C C . LYS A 1 70 ? -8.734 9.943 1.873 1.00 94.44 70 LYS A C 1
ATOM 570 O O . LYS A 1 70 ? -8.820 9.544 3.030 1.00 94.44 70 LYS A O 1
ATOM 575 N N . LYS A 1 71 ? -9.538 9.515 0.892 1.00 92.75 71 LYS A N 1
ATOM 576 C CA . LYS A 1 71 ? -10.628 8.547 1.109 1.00 92.75 71 LYS A CA 1
ATOM 577 C C . LYS A 1 71 ? -10.121 7.209 1.645 1.00 92.75 71 LYS A C 1
ATOM 579 O O . LYS A 1 71 ? -10.695 6.685 2.590 1.00 92.75 71 LYS A O 1
ATOM 584 N N . MET A 1 72 ? -9.029 6.682 1.087 1.00 92.38 72 MET A N 1
ATOM 585 C CA . MET A 1 72 ? -8.418 5.435 1.569 1.00 92.38 72 MET A CA 1
ATOM 586 C C . MET A 1 72 ? -7.979 5.547 3.033 1.00 92.38 72 MET A C 1
ATOM 588 O O . MET A 1 72 ? -8.201 4.632 3.821 1.00 92.38 72 MET A O 1
ATOM 592 N N . LYS A 1 73 ? -7.389 6.685 3.417 1.00 94.12 73 LYS A N 1
ATOM 593 C CA . LYS A 1 73 ? -6.987 6.938 4.804 1.00 94.12 73 LYS A CA 1
ATOM 594 C C . LYS A 1 73 ? -8.189 7.048 5.743 1.00 94.12 73 LYS A C 1
ATOM 596 O O . LYS A 1 73 ? -8.143 6.506 6.841 1.00 94.12 73 LYS A O 1
ATOM 601 N N . GLU A 1 74 ? -9.245 7.741 5.328 1.00 95.38 74 GLU A N 1
ATOM 602 C CA . GLU A 1 74 ? -10.484 7.864 6.106 1.00 95.38 74 GLU A CA 1
ATOM 603 C C . GLU A 1 74 ? -11.136 6.495 6.332 1.00 95.38 74 GLU A C 1
ATOM 605 O O . GLU A 1 74 ? -11.455 6.158 7.468 1.00 95.38 74 GLU A O 1
ATOM 610 N N . GLN A 1 75 ? -11.227 5.671 5.285 1.00 95.12 75 GLN A N 1
ATOM 611 C CA . GLN A 1 75 ? -11.748 4.304 5.377 1.00 95.12 75 GLN A CA 1
ATOM 612 C C . GLN A 1 75 ? -10.905 3.420 6.297 1.00 95.12 75 GLN A C 1
ATOM 614 O O . GLN A 1 75 ? -11.456 2.648 7.075 1.00 95.12 75 GLN A O 1
ATOM 619 N N . LEU A 1 76 ? -9.574 3.535 6.247 1.00 95.19 76 LEU A N 1
ATOM 620 C CA . LEU A 1 76 ? -8.701 2.780 7.144 1.00 95.19 76 LEU A CA 1
ATOM 621 C C . LEU A 1 76 ? -8.960 3.145 8.611 1.00 95.19 76 LEU A C 1
ATOM 623 O O . LEU A 1 76 ? -9.121 2.257 9.442 1.00 95.19 76 LEU A O 1
ATOM 627 N N . LEU A 1 77 ? -9.054 4.441 8.918 1.00 95.75 77 LEU A N 1
ATOM 628 C CA . LEU A 1 77 ? -9.345 4.916 10.273 1.00 95.75 77 LEU A CA 1
ATOM 629 C C . LEU A 1 77 ? -10.731 4.472 10.752 1.00 95.75 77 LEU A C 1
ATOM 631 O O . LEU A 1 77 ? -10.888 4.099 11.914 1.00 95.75 77 LEU A O 1
ATOM 635 N N . GLU A 1 78 ? -11.728 4.505 9.869 1.00 95.38 78 GLU A N 1
ATOM 636 C CA . GLU A 1 78 ? -13.075 4.031 10.177 1.00 95.38 78 GLU A CA 1
ATOM 637 C C . GLU A 1 78 ? -13.083 2.526 10.468 1.00 95.38 78 GLU A C 1
ATOM 639 O O . GLU A 1 78 ? -13.613 2.105 11.496 1.00 95.38 78 GLU A O 1
ATOM 644 N N . ASN A 1 79 ? -12.422 1.727 9.630 1.00 94.50 79 ASN A N 1
ATOM 645 C CA . ASN A 1 79 ? -12.298 0.285 9.826 1.00 94.50 79 ASN A CA 1
ATOM 646 C C . ASN A 1 79 ? -11.583 -0.044 11.144 1.00 94.50 79 ASN A C 1
ATOM 648 O O . ASN A 1 79 ? -12.065 -0.874 11.912 1.00 94.50 79 ASN A O 1
ATOM 652 N N . GLU A 1 80 ? -10.482 0.646 11.461 1.00 95.31 80 GLU A N 1
ATOM 653 C CA . GLU A 1 80 ? -9.777 0.474 12.736 1.00 95.31 80 GLU A CA 1
ATOM 654 C C . GLU A 1 80 ? -10.656 0.837 13.942 1.00 95.31 80 GLU A C 1
ATOM 656 O O . GLU A 1 80 ? -10.594 0.184 14.988 1.00 95.31 80 GLU A O 1
ATOM 661 N N . ALA A 1 81 ? -11.468 1.892 13.832 1.00 95.38 81 ALA A N 1
ATOM 662 C CA . ALA A 1 81 ? -12.388 2.293 14.891 1.00 95.38 81 ALA A CA 1
ATOM 663 C C . ALA A 1 81 ? -13.497 1.251 15.097 1.00 95.38 81 ALA A C 1
ATOM 665 O O . ALA A 1 81 ? -13.805 0.898 16.239 1.00 95.38 81 ALA A O 1
ATOM 666 N N . GLN A 1 82 ? -14.062 0.726 14.006 1.00 95.38 82 GLN A N 1
ATOM 667 C CA . GLN A 1 82 ? -15.062 -0.340 14.043 1.00 95.38 82 GLN A CA 1
ATOM 668 C C . GLN A 1 82 ? -14.489 -1.625 14.647 1.00 95.38 82 GLN A C 1
ATOM 670 O O . GLN A 1 82 ? -15.118 -2.224 15.521 1.00 95.38 82 GLN A O 1
ATOM 675 N N . GLU A 1 83 ? -13.275 -2.014 14.256 1.00 95.25 83 GLU A N 1
ATOM 676 C CA . GLU A 1 83 ? -12.602 -3.194 14.795 1.00 95.25 83 GLU A CA 1
ATOM 677 C C . GLU A 1 83 ? -12.354 -3.052 16.302 1.00 95.25 83 GLU A C 1
ATOM 679 O O . GLU A 1 83 ? -12.694 -3.948 17.076 1.00 95.25 83 GLU A O 1
ATOM 684 N N . LYS A 1 84 ? -11.854 -1.895 16.754 1.00 95.56 84 LYS A N 1
ATOM 685 C CA . LYS A 1 84 ? -11.672 -1.612 18.188 1.00 95.56 84 LYS A CA 1
ATOM 686 C C . LYS A 1 84 ? -12.992 -1.661 18.952 1.00 95.56 84 LYS A C 1
ATOM 688 O O . LYS A 1 84 ? -13.044 -2.236 20.039 1.00 95.56 84 LYS A O 1
ATOM 693 N N . ALA A 1 85 ? -14.060 -1.084 18.402 1.00 95.69 85 ALA A N 1
ATOM 694 C CA . ALA A 1 85 ? -15.379 -1.125 19.025 1.00 95.69 85 ALA A CA 1
ATOM 695 C C . ALA A 1 85 ? -15.902 -2.565 19.155 1.00 95.69 85 ALA A C 1
ATOM 697 O O . ALA A 1 85 ? -16.446 -2.932 20.198 1.00 95.69 85 ALA A O 1
ATOM 698 N N . LEU A 1 86 ? -15.694 -3.397 18.131 1.00 95.75 86 LEU A N 1
ATOM 699 C CA . LEU A 1 86 ? -16.075 -4.807 18.144 1.00 95.75 86 LEU A CA 1
ATOM 700 C C . LEU A 1 86 ? -15.257 -5.608 19.168 1.00 95.75 86 LEU A C 1
ATOM 702 O O . LEU A 1 86 ? -15.826 -6.358 19.959 1.00 95.75 86 LEU A O 1
ATOM 706 N N . GLN A 1 87 ? -13.941 -5.389 19.226 1.00 94.69 87 GLN A N 1
ATOM 707 C CA . GLN A 1 87 ? -13.065 -6.016 20.219 1.00 94.69 87 GLN A CA 1
ATOM 708 C C . GLN A 1 87 ? -13.453 -5.642 21.657 1.00 94.69 87 GLN A C 1
ATOM 710 O O . GLN A 1 87 ? -13.417 -6.494 22.549 1.00 94.69 87 GLN A O 1
ATOM 715 N N . LEU A 1 88 ? -13.840 -4.385 21.901 1.00 95.56 88 LEU A N 1
ATOM 716 C CA . LEU A 1 88 ? -14.307 -3.939 23.215 1.00 95.56 88 LEU A CA 1
ATOM 717 C C . LEU A 1 88 ? -15.608 -4.636 23.620 1.00 95.56 88 LEU A C 1
ATOM 719 O O . LEU A 1 88 ? -15.665 -5.176 24.724 1.00 95.56 88 LEU A O 1
ATOM 723 N N . LYS A 1 89 ? -16.599 -4.699 22.722 1.00 95.94 89 LYS A N 1
ATOM 724 C CA . LYS A 1 89 ? -17.861 -5.416 22.970 1.00 95.94 89 LYS A CA 1
ATOM 725 C C . LYS A 1 89 ? -17.622 -6.890 23.289 1.00 95.94 89 LYS A C 1
ATOM 727 O O . LYS A 1 89 ? -18.051 -7.362 24.337 1.00 95.94 89 LYS A O 1
ATOM 732 N N . MET A 1 90 ? -16.831 -7.576 22.464 1.00 93.62 90 MET A N 1
ATOM 733 C CA . MET A 1 90 ? -16.478 -8.984 22.680 1.00 93.62 90 MET A CA 1
ATOM 734 C C . MET A 1 90 ? -15.783 -9.193 24.037 1.00 93.62 90 MET A C 1
ATOM 736 O O . MET A 1 90 ? -16.034 -10.164 24.749 1.00 93.62 90 MET A O 1
ATOM 740 N N . ARG A 1 91 ? -14.918 -8.256 24.449 1.00 94.44 91 ARG A N 1
ATOM 741 C CA . ARG A 1 91 ? -14.247 -8.306 25.756 1.00 94.44 91 ARG A CA 1
ATOM 742 C C . ARG A 1 91 ? -15.208 -8.085 26.925 1.00 94.44 91 ARG A C 1
ATOM 744 O O . ARG A 1 91 ? -14.988 -8.652 27.996 1.00 94.44 91 ARG A O 1
ATOM 751 N N . GLU A 1 92 ? -16.217 -7.239 26.768 1.00 94.88 92 GLU A N 1
ATOM 752 C CA . GLU A 1 92 ? -17.245 -7.007 27.787 1.00 94.88 92 GLU A CA 1
ATOM 753 C C . GLU A 1 92 ? -18.170 -8.213 27.947 1.00 94.88 92 GLU A C 1
ATOM 755 O O . GLU A 1 92 ? -18.419 -8.624 29.083 1.00 94.88 92 GLU A O 1
ATOM 760 N N . GLU A 1 93 ? -18.587 -8.825 26.838 1.00 93.81 93 GLU A N 1
ATOM 761 C CA . GLU A 1 93 ? -19.382 -10.059 26.811 1.00 93.81 93 GLU A CA 1
ATOM 762 C C . GLU A 1 93 ? -18.641 -11.204 27.514 1.00 93.81 93 GLU A C 1
ATOM 764 O O . GLU A 1 93 ? -19.147 -11.739 28.501 1.00 93.81 93 GLU A O 1
ATOM 769 N N . MET A 1 94 ? -17.379 -11.469 27.149 1.00 92.12 94 MET A N 1
ATOM 770 C CA . MET A 1 94 ? -16.553 -12.485 27.825 1.00 92.12 94 MET A CA 1
ATOM 771 C C . MET A 1 94 ? -16.411 -12.231 29.336 1.00 92.12 94 MET A C 1
ATOM 773 O O . MET A 1 94 ? -16.409 -13.161 30.143 1.00 92.12 94 MET A O 1
ATOM 777 N N . LYS A 1 95 ? -16.293 -10.964 29.760 1.00 93.69 95 LYS A N 1
ATOM 778 C CA . LYS A 1 95 ? -16.242 -10.613 31.191 1.00 93.69 95 LYS A CA 1
ATOM 779 C C . LYS A 1 95 ? -17.584 -10.836 31.887 1.00 93.69 95 LYS A C 1
ATOM 781 O O . LYS A 1 95 ? -17.596 -11.185 33.068 1.00 93.69 95 LYS A O 1
ATOM 786 N N . ALA A 1 96 ? -18.702 -10.569 31.217 1.00 93.38 96 ALA A N 1
ATOM 787 C CA . ALA A 1 96 ? -20.035 -10.815 31.754 1.00 93.38 96 ALA A CA 1
ATOM 788 C C . ALA A 1 96 ? -20.287 -12.319 31.925 1.00 93.38 96 ALA A C 1
ATOM 790 O O . ALA A 1 96 ? -20.652 -12.739 33.022 1.00 93.38 96 A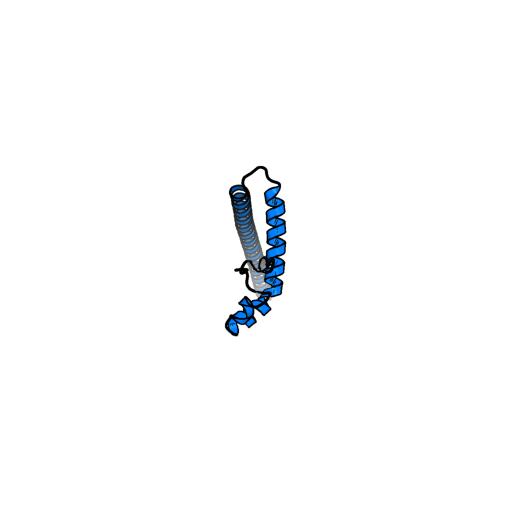LA A O 1
ATOM 791 N N . GLU A 1 97 ? -19.975 -13.120 30.907 1.00 91.88 97 GLU A N 1
ATOM 792 C CA . GLU A 1 97 ? -20.064 -14.583 30.948 1.00 91.88 97 GLU A CA 1
ATOM 793 C C . GLU A 1 97 ? -19.181 -15.179 32.049 1.00 91.88 97 GLU A C 1
ATOM 795 O O . GLU A 1 97 ? -19.654 -15.962 32.872 1.00 91.88 97 GLU A O 1
ATOM 800 N N . ALA A 1 98 ? -17.920 -14.743 32.154 1.00 90.31 98 ALA A N 1
ATOM 801 C CA . ALA A 1 98 ? -17.010 -15.213 33.198 1.00 90.31 98 ALA A CA 1
ATOM 802 C C . ALA A 1 98 ? -17.503 -14.877 34.617 1.00 90.31 98 ALA A C 1
ATOM 804 O O . ALA A 1 98 ? -17.277 -15.650 35.548 1.00 90.31 98 ALA A O 1
ATOM 805 N N . ARG A 1 99 ? -18.175 -13.733 34.812 1.00 89.25 99 ARG A N 1
ATOM 806 C CA . ARG A 1 99 ? -18.810 -13.398 36.100 1.00 89.25 99 ARG A CA 1
ATOM 807 C C . ARG A 1 99 ? -19.996 -14.315 36.384 1.00 89.25 99 ARG A C 1
ATOM 809 O O . ARG A 1 99 ? -20.033 -14.892 37.465 1.00 89.25 99 ARG A O 1
ATOM 816 N N . GLY A 1 100 ? -20.878 -14.517 35.403 1.00 90.25 100 GLY A N 1
ATOM 817 C CA . GLY A 1 100 ? -22.007 -15.443 35.520 1.00 90.25 100 GLY A CA 1
ATOM 818 C C . GLY A 1 100 ? -21.563 -16.864 35.879 1.00 90.25 100 GLY A C 1
ATOM 819 O O . GLY A 1 100 ? -22.096 -17.456 36.813 1.00 90.25 100 GLY A O 1
ATOM 820 N N . MET A 1 101 ? -20.513 -17.368 35.224 1.00 87.00 101 MET A N 1
ATOM 821 C CA . MET A 1 101 ? -19.925 -18.679 35.522 1.00 87.00 101 MET A CA 1
ATOM 822 C C . MET A 1 101 ? -19.359 -18.755 36.950 1.00 87.00 101 MET A C 1
ATOM 824 O O . MET A 1 101 ? -19.570 -19.735 37.661 1.00 87.00 101 MET A O 1
ATOM 828 N N . ARG A 1 102 ? -18.658 -17.712 37.414 1.00 86.06 102 ARG A N 1
ATOM 829 C CA . ARG A 1 102 ? -18.124 -17.664 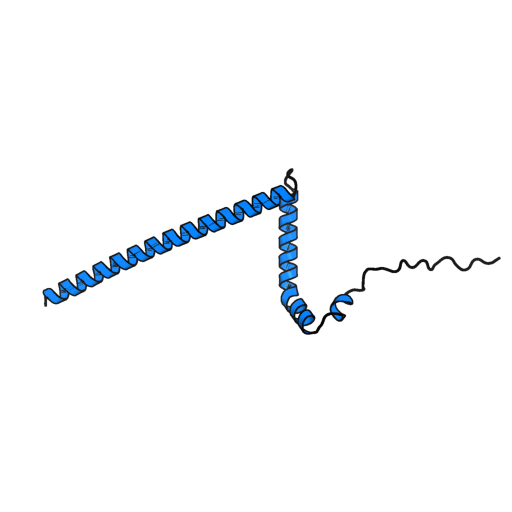38.790 1.00 86.06 102 ARG A CA 1
ATOM 830 C C . ARG A 1 102 ? -19.230 -17.647 39.842 1.00 86.06 102 ARG A C 1
ATOM 832 O O . ARG A 1 102 ? -19.066 -18.265 40.894 1.00 86.06 102 ARG A O 1
ATOM 839 N N . ASP A 1 103 ? -20.328 -16.950 39.573 1.00 87.50 103 ASP A N 1
ATOM 840 C CA . ASP A 1 103 ? -21.468 -16.883 40.484 1.00 87.50 103 ASP A CA 1
ATOM 841 C C . ASP A 1 103 ? -22.226 -18.217 40.548 1.00 87.50 103 ASP A C 1
ATOM 843 O O . ASP A 1 103 ? -22.604 -18.632 41.644 1.00 87.50 103 ASP A O 1
ATOM 847 N N . GLN A 1 104 ? -22.353 -18.933 39.422 1.00 85.50 104 GLN A N 1
ATOM 848 C CA . GLN A 1 104 ? -22.889 -20.303 39.378 1.00 85.50 104 GLN A CA 1
ATOM 849 C C . GLN A 1 104 ? -22.047 -21.266 40.224 1.00 85.50 104 GLN A C 1
ATOM 851 O O . GLN A 1 104 ? -22.578 -21.885 41.143 1.00 85.50 104 GLN A O 1
ATOM 856 N N . ILE A 1 105 ? -20.724 -21.294 40.020 1.00 86.75 105 ILE A N 1
ATOM 857 C CA . ILE A 1 105 ? -19.801 -22.133 40.808 1.00 86.75 105 ILE A CA 1
ATOM 858 C C . ILE A 1 105 ? -19.919 -21.827 42.312 1.00 86.75 105 ILE A C 1
ATOM 860 O O . ILE A 1 105 ? -19.918 -22.725 43.154 1.00 86.75 105 ILE A O 1
ATOM 864 N N . ARG A 1 106 ? -20.041 -20.545 42.682 1.00 84.50 106 ARG A N 1
ATOM 865 C CA . ARG A 1 106 ? -20.200 -20.130 44.085 1.00 84.50 106 ARG A CA 1
ATOM 866 C C . ARG A 1 106 ? -21.564 -20.520 44.670 1.00 84.50 106 ARG A C 1
ATOM 868 O O . ARG A 1 106 ? -21.660 -20.695 45.886 1.00 84.50 106 ARG A O 1
ATOM 875 N N . ALA A 1 107 ? -22.620 -20.558 43.862 1.00 82.19 107 ALA A N 1
ATOM 876 C CA . ALA A 1 107 ? -23.948 -20.982 44.297 1.00 82.19 107 ALA A CA 1
ATOM 877 C C . ALA A 1 107 ? -23.993 -22.500 44.516 1.00 82.19 107 ALA A C 1
ATOM 879 O O . ALA A 1 107 ? -24.457 -22.938 45.565 1.00 82.19 107 ALA A O 1
ATOM 880 N N . GLU A 1 108 ? -23.421 -23.278 43.595 1.00 79.12 108 GLU A N 1
ATOM 881 C CA . GLU A 1 108 ? -23.274 -24.734 43.726 1.00 79.12 108 GLU A CA 1
ATOM 882 C C . GLU A 1 108 ? -22.472 -25.109 44.980 1.00 79.12 108 GLU A C 1
ATOM 884 O O . GLU A 1 108 ? -22.920 -25.927 45.777 1.00 79.12 108 GLU A O 1
ATOM 889 N N . ALA A 1 109 ? -21.350 -24.429 45.240 1.00 74.44 109 ALA A N 1
ATOM 890 C CA . ALA A 1 109 ? -20.521 -24.670 46.425 1.00 74.44 109 ALA A CA 1
ATOM 891 C C . ALA A 1 109 ? -21.171 -24.275 47.770 1.00 74.44 109 ALA A C 1
ATOM 893 O O . ALA A 1 109 ? -20.641 -24.622 48.819 1.00 74.44 109 ALA A O 1
ATOM 894 N N . ARG A 1 110 ? -22.270 -23.505 47.763 1.00 74.75 110 ARG A N 1
ATOM 895 C CA . ARG A 1 110 ? -23.042 -23.150 48.973 1.00 74.75 110 ARG A CA 1
ATOM 896 C C . ARG A 1 110 ? -24.289 -24.016 49.168 1.00 74.75 110 ARG A C 1
ATOM 898 O O . ARG A 1 110 ? -24.903 -23.930 50.228 1.00 74.75 110 ARG A O 1
ATOM 905 N N . GLY A 1 111 ? -24.681 -24.780 48.148 1.00 66.06 111 GLY A N 1
ATOM 906 C CA . GLY A 1 111 ? -25.808 -25.714 48.188 1.00 66.06 111 GLY A CA 1
ATOM 907 C C . GLY A 1 111 ? -25.416 -27.173 48.452 1.00 66.06 111 GLY A C 1
ATOM 908 O O . GLY A 1 111 ? -26.315 -27.992 48.627 1.00 66.06 111 GLY A O 1
ATOM 909 N N . ALA A 1 112 ? -24.115 -27.485 48.470 1.00 52.72 112 ALA A N 1
ATOM 910 C CA . ALA A 1 112 ? -23.530 -28.764 48.888 1.00 52.72 112 ALA A CA 1
ATOM 911 C C . ALA A 1 112 ? -22.999 -28.673 50.326 1.00 52.72 112 ALA A C 1
ATOM 913 O O . ALA A 1 112 ? -23.090 -29.694 51.043 1.00 52.72 112 ALA A O 1
#

Radius of gyration: 32.57 Å; chains: 1; bounding box: 58×46×109 Å

Organism: NCBI:txid1016849